Protein AF-A0A6J5U4F3-F1 (afdb_monomer)

Nearest PDB structures (foldseek):
  7yjk-assembly1_D  TM=7.085E-01  e=1.933E-05  Arabidopsis thaliana
  8iak-assembly1_H  TM=7.095E-01  e=2.517E-02  Saccharomyces cerevisiae S288C
  8iaj-assembly1_D  TM=5.931E-01  e=2.678E-02  Saccharomyces cerevisiae S288C

Radius of gyration: 21.74 Å; Cα contacts (8 Å, |Δi|>4): 43; chains: 1; bounding box: 47×20×70 Å

Secondary structure (DSSP, 8-state):
------HHHHHHHHHHHHHHHHHHHHHHHHHHHHHHHHHHHT-BS-S-GGGTTTTTTSBHHHHGGGG-TT-HHHHHHHHHHHHHHHHHHHHHHHHHH--

Solvent-accessible surface area (backbone atoms only — not comparable to full-atom values): 5797 Å² total; per-residue (Å²): 137,81,86,80,76,50,72,67,58,52,51,53,52,52,51,52,51,53,52,52,51,50,51,53,52,53,52,50,51,51,56,48,49,69,53,49,48,50,49,31,72,68,39,54,36,70,98,55,84,86,56,76,64,77,39,55,89,33,26,44,51,46,57,46,77,75,53,54,78,88,36,72,67,60,42,48,73,54,46,51,60,50,49,54,50,51,53,48,54,50,51,49,54,49,65,66,69,74,109

InterPro domains:
  IPR007203 ORMDL family [PF04061] (28-88)
  IPR007203 ORMDL family [PTHR12665] (30-85)

Mean predicted aligned error: 6.48 Å

pLDDT: mean 87.91, std 9.72, range [52.88, 96.81]

Foldseek 3Di:
DDPDQDPVNVVVVVVVVLVVVLVVLVVVLVVLCVPPVCQQPPDWDDPDVVVVCPTRVPGNVCVPPVNDPPDPVNCCSPVVSVVSVVVSVVCCVCVVVPD

Organism: Prunus armeniaca (NCBI:txid36596)

Sequence (99 aa):
MGIGLDETSLFHIQLLHKTALLFRIVYFVINYFEVTYPSFHWKKGTPFAEDQGIYNGLTWWEQMDSGKQLTRNRKFLTVVPVVLLCVLEIALCFGLLYE

Structure (mmCIF, N/CA/C/O backbone):
data_AF-A0A6J5U4F3-F1
#
_entry.id   AF-A0A6J5U4F3-F1
#
loop_
_atom_site.group_PDB
_atom_site.id
_atom_site.type_symbol
_atom_site.label_atom_id
_atom_site.label_alt_id
_atom_site.label_comp_id
_atom_site.label_asym_id
_atom_site.label_entity_id
_atom_site.label_seq_id
_atom_site.pdbx_PDB_ins_code
_atom_site.Cartn_x
_atom_site.Cartn_y
_atom_site.Cartn_z
_atom_site.occupancy
_atom_site.B_iso_or_equiv
_atom_site.auth_seq_id
_atom_site.auth_comp_id
_atom_site.auth_asym_id
_atom_site.auth_atom_id
_atom_site.pdbx_PDB_model_num
ATOM 1 N N . MET A 1 1 ? -5.659 3.472 50.196 1.00 52.88 1 MET A N 1
ATOM 2 C CA . MET A 1 1 ? -6.762 4.172 49.510 1.00 52.88 1 MET A CA 1
ATOM 3 C C . MET A 1 1 ? -6.736 3.706 48.063 1.00 52.88 1 MET A C 1
ATOM 5 O O . MET A 1 1 ? -5.875 4.145 47.315 1.00 52.88 1 MET A O 1
ATOM 9 N N . GLY A 1 2 ? -7.530 2.687 47.726 1.00 60.59 2 GLY A N 1
ATOM 10 C CA . 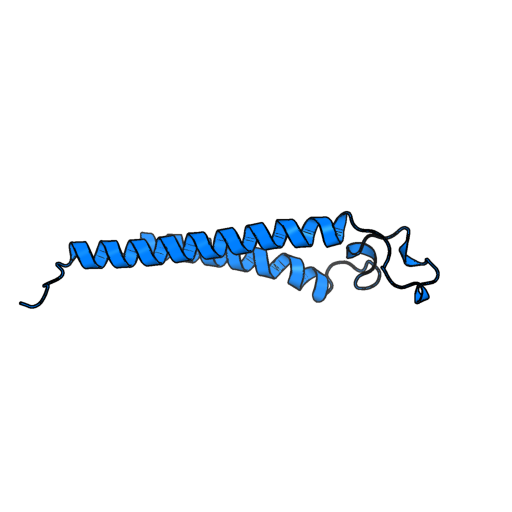GLY A 1 2 ? -7.613 2.186 46.352 1.00 60.59 2 GLY A CA 1
ATOM 11 C C . GLY A 1 2 ? -8.475 3.138 45.535 1.00 60.59 2 GLY A C 1
ATOM 12 O O . GLY A 1 2 ? -9.534 3.545 46.005 1.00 60.59 2 GLY A O 1
ATOM 13 N N . ILE A 1 3 ? -8.003 3.537 44.361 1.00 70.62 3 ILE A N 1
ATOM 14 C CA . ILE A 1 3 ? -8.758 4.391 43.447 1.00 70.62 3 ILE A CA 1
ATOM 15 C C . ILE A 1 3 ? -9.871 3.511 42.866 1.00 70.62 3 ILE A C 1
ATOM 17 O O . ILE A 1 3 ? -9.599 2.636 42.048 1.00 70.62 3 ILE A O 1
ATOM 21 N N . GLY A 1 4 ? -11.100 3.655 43.359 1.00 75.31 4 GLY A N 1
ATOM 22 C CA . GLY A 1 4 ? -12.258 2.995 42.765 1.00 75.31 4 GLY A CA 1
ATOM 23 C C . GLY A 1 4 ? -12.610 3.725 41.479 1.00 75.31 4 GLY A C 1
ATOM 24 O O . GLY A 1 4 ? -13.152 4.824 41.545 1.00 75.31 4 GLY A O 1
ATOM 25 N N . LEU A 1 5 ? -12.241 3.161 40.329 1.00 80.69 5 LEU A N 1
ATOM 26 C CA . LEU A 1 5 ? -12.713 3.665 39.042 1.00 80.69 5 LEU A CA 1
ATOM 27 C C . LEU A 1 5 ? -14.196 3.312 38.920 1.00 80.69 5 LEU A C 1
ATOM 29 O O . LEU A 1 5 ? -14.560 2.144 39.050 1.00 80.69 5 LEU A O 1
ATOM 33 N N . ASP A 1 6 ? -15.040 4.317 38.712 1.00 89.25 6 ASP A N 1
ATOM 34 C CA . ASP A 1 6 ? -16.454 4.110 38.422 1.00 89.25 6 ASP A CA 1
ATOM 35 C C . ASP A 1 6 ? -16.644 3.606 36.977 1.00 89.25 6 ASP A C 1
ATOM 37 O O . ASP A 1 6 ? -15.758 3.739 36.128 1.00 89.25 6 ASP A O 1
ATOM 41 N N . GLU A 1 7 ? -17.803 3.017 36.682 1.00 87.62 7 GLU A N 1
ATOM 42 C CA . GLU A 1 7 ? -18.090 2.422 35.369 1.00 87.62 7 GLU A CA 1
ATOM 43 C C . GLU A 1 7 ? -18.008 3.436 34.218 1.00 87.62 7 GLU A C 1
ATOM 45 O O . GLU A 1 7 ? -17.549 3.098 33.125 1.00 87.62 7 GLU A O 1
ATOM 50 N N . THR A 1 8 ? -18.345 4.704 34.474 1.00 87.56 8 THR A N 1
ATOM 51 C CA . THR A 1 8 ? -18.216 5.791 33.492 1.00 87.56 8 THR A CA 1
ATOM 52 C C . THR A 1 8 ? -16.753 6.017 33.122 1.00 87.56 8 THR A C 1
ATOM 54 O O . THR A 1 8 ? -16.409 6.138 31.945 1.00 87.56 8 THR A O 1
ATOM 57 N N . SER A 1 9 ? -15.864 6.020 34.118 1.00 88.62 9 SER A N 1
ATOM 58 C CA . SER A 1 9 ? -14.420 6.139 33.900 1.00 88.62 9 SER A CA 1
ATOM 59 C C . SER A 1 9 ? -13.863 4.966 33.086 1.00 88.62 9 SER A C 1
ATOM 61 O O . SER A 1 9 ? -13.012 5.172 32.217 1.00 88.62 9 SER A O 1
ATOM 63 N N . LEU A 1 10 ? -14.357 3.744 33.309 1.00 86.56 10 LEU A N 1
ATOM 64 C CA . LEU A 1 10 ? -13.952 2.566 32.532 1.00 86.56 10 LEU A CA 1
ATOM 65 C C . LEU A 1 10 ? -14.407 2.657 31.067 1.00 86.56 10 LEU A C 1
ATOM 67 O O . LEU A 1 10 ? -13.593 2.421 30.171 1.00 86.56 10 LEU A O 1
ATOM 71 N N . PHE A 1 11 ? -15.649 3.082 30.821 1.00 86.56 11 PHE A N 1
ATOM 72 C CA . PHE A 1 11 ? -16.175 3.305 29.471 1.00 86.56 11 PHE A CA 1
ATOM 73 C C . PHE A 1 11 ? -15.350 4.345 28.700 1.00 86.56 11 PHE A C 1
ATOM 75 O O . PHE A 1 11 ? -14.934 4.113 27.563 1.00 86.56 11 PHE A O 1
ATOM 82 N N . HIS A 1 12 ? -15.021 5.476 29.333 1.00 86.88 12 HIS A N 1
ATOM 83 C CA . HIS A 1 12 ? -14.195 6.506 28.702 1.00 86.88 12 HIS A CA 1
ATOM 84 C C . HIS A 1 12 ? -12.791 6.003 28.344 1.00 86.88 12 HIS A C 1
ATOM 86 O O . HIS A 1 12 ? -12.300 6.302 27.255 1.00 86.88 12 HIS A O 1
ATOM 92 N N . ILE A 1 13 ? -12.153 5.206 29.208 1.00 88.19 13 ILE A N 1
ATOM 93 C CA . ILE A 1 13 ? -10.838 4.604 28.928 1.00 88.19 13 ILE A CA 1
ATOM 94 C C . ILE A 1 13 ? -10.920 3.627 27.745 1.00 88.19 13 ILE A C 1
ATOM 96 O O . ILE A 1 13 ? -10.040 3.623 26.881 1.00 88.19 13 ILE A O 1
ATOM 100 N N . GLN A 1 14 ? -11.978 2.816 27.666 1.00 85.31 14 GLN A N 1
ATOM 101 C CA . GLN A 1 14 ? -12.197 1.899 26.543 1.00 85.31 14 GLN A CA 1
ATOM 102 C C . GLN A 1 14 ? -12.417 2.657 25.228 1.00 85.31 14 GLN A C 1
ATOM 104 O O . GLN A 1 14 ? -11.791 2.330 24.216 1.00 85.31 14 GLN A O 1
ATOM 109 N N . LEU A 1 15 ? -13.228 3.717 25.247 1.00 84.62 15 LEU A N 1
ATOM 110 C CA . LEU A 1 15 ? -13.462 4.580 24.090 1.00 84.62 15 LEU A CA 1
ATOM 111 C C . LEU A 1 15 ? -12.175 5.290 23.632 1.00 84.62 15 LEU A C 1
ATOM 113 O O . LEU A 1 15 ? -11.878 5.341 22.436 1.00 84.62 15 LEU A O 1
ATOM 117 N N . LEU A 1 16 ? -11.361 5.780 24.571 1.00 87.00 16 LEU A N 1
ATOM 118 C CA . LEU A 1 16 ? -10.055 6.390 24.297 1.00 87.00 16 LEU A CA 1
ATOM 119 C C . LEU A 1 16 ? -9.083 5.405 23.633 1.00 87.00 16 LEU A C 1
ATOM 121 O O . LEU A 1 16 ? -8.413 5.755 22.663 1.00 87.00 16 LEU A O 1
ATOM 125 N N . HIS A 1 17 ? -9.024 4.153 24.092 1.00 86.25 17 HIS A N 1
ATOM 126 C CA . HIS A 1 17 ? -8.179 3.142 23.452 1.00 86.25 17 HIS A CA 1
ATOM 127 C C . HIS A 1 17 ? -8.649 2.797 22.034 1.00 86.25 17 HIS A C 1
ATOM 129 O O . HIS A 1 17 ? -7.822 2.722 21.121 1.00 86.25 17 HIS A O 1
ATOM 135 N N . LYS A 1 18 ? -9.963 2.628 21.827 1.00 82.88 18 LYS A N 1
ATOM 136 C CA . LYS A 1 18 ? -10.549 2.353 20.503 1.00 82.88 18 LYS A CA 1
ATOM 137 C C . LYS A 1 18 ? -10.265 3.494 19.518 1.00 82.88 18 LYS A C 1
ATOM 139 O O . LYS A 1 18 ? -9.802 3.252 18.404 1.00 82.88 18 LYS A O 1
ATOM 144 N N . THR A 1 19 ? -10.467 4.741 19.944 1.00 83.38 19 THR A N 1
ATOM 145 C CA . THR A 1 19 ? -10.195 5.935 19.121 1.00 83.38 19 THR A CA 1
ATOM 146 C C . THR A 1 19 ? -8.702 6.134 18.838 1.00 83.38 19 THR A C 1
ATOM 148 O O . THR A 1 19 ? -8.328 6.474 17.714 1.00 83.38 19 THR A O 1
ATOM 151 N N . ALA A 1 20 ? -7.820 5.842 19.798 1.00 87.62 20 ALA A N 1
ATOM 152 C CA . ALA A 1 20 ? -6.375 5.882 19.578 1.00 87.62 20 ALA A CA 1
ATOM 153 C C . ALA A 1 20 ? -5.899 4.801 18.590 1.00 87.62 20 ALA A C 1
ATOM 155 O O . ALA A 1 20 ? -5.037 5.072 17.752 1.00 87.62 20 ALA A O 1
ATOM 156 N N . LEU A 1 21 ? -6.455 3.584 18.658 1.00 85.00 21 LEU A N 1
ATOM 157 C CA . LEU A 1 21 ? -6.154 2.508 17.708 1.00 85.00 21 LEU A CA 1
ATOM 158 C C . LEU A 1 21 ? -6.599 2.875 16.286 1.00 85.00 21 LEU A C 1
ATOM 160 O O . LEU A 1 21 ? -5.831 2.693 15.341 1.00 85.00 21 LEU A O 1
ATOM 164 N N . LEU A 1 22 ? -7.793 3.455 16.147 1.00 84.06 22 LEU A N 1
ATOM 165 C CA . LEU A 1 22 ? -8.304 3.978 14.880 1.00 84.06 22 LEU A CA 1
ATOM 166 C C . LEU A 1 22 ? -7.337 4.984 14.256 1.00 84.06 22 LEU A C 1
ATOM 168 O O . LEU A 1 22 ? -6.919 4.818 13.110 1.00 84.06 22 LEU A O 1
ATOM 172 N N . PHE A 1 23 ? -6.951 6.002 15.026 1.00 88.31 23 PHE A N 1
ATOM 173 C CA . PHE A 1 23 ? -6.054 7.047 14.546 1.00 88.31 23 PHE A CA 1
ATOM 174 C C . PHE A 1 23 ? -4.713 6.470 14.074 1.00 88.31 23 PHE A C 1
ATOM 176 O O . PHE A 1 23 ? -4.215 6.847 13.016 1.00 88.31 23 PHE A O 1
ATOM 183 N N . ARG A 1 24 ? -4.159 5.492 14.808 1.00 89.94 24 ARG A N 1
ATOM 184 C CA . ARG A 1 24 ? -2.917 4.799 14.427 1.00 89.94 24 ARG A CA 1
ATOM 185 C C . ARG A 1 24 ? -3.041 4.056 13.096 1.00 89.94 24 ARG A C 1
ATOM 187 O O . ARG A 1 24 ? -2.129 4.145 12.279 1.00 89.94 24 ARG A O 1
ATOM 194 N N . ILE A 1 25 ? -4.141 3.337 12.870 1.00 88.56 25 ILE A N 1
ATOM 195 C CA . ILE A 1 25 ? -4.345 2.562 11.636 1.00 88.56 25 ILE A CA 1
ATOM 196 C C . ILE A 1 25 ? -4.565 3.495 10.442 1.00 88.56 25 ILE A C 1
ATOM 198 O O . ILE A 1 25 ? -3.923 3.317 9.410 1.00 88.56 25 ILE A O 1
ATOM 202 N N . VAL A 1 26 ? -5.417 4.515 10.581 1.00 90.56 26 VAL A N 1
ATOM 203 C CA . VAL A 1 26 ? -5.659 5.502 9.514 1.00 90.56 26 VAL A CA 1
ATOM 204 C C . VAL A 1 26 ? -4.361 6.207 9.138 1.00 90.56 26 VAL A C 1
ATOM 206 O O . VAL A 1 26 ? -4.015 6.277 7.960 1.00 90.56 26 VAL A O 1
ATOM 209 N N . TYR A 1 27 ? -3.599 6.660 10.135 1.00 93.50 27 TYR A N 1
ATOM 210 C CA . TYR A 1 27 ? -2.302 7.284 9.905 1.00 93.50 27 TYR A CA 1
ATOM 211 C C . TYR A 1 27 ? -1.334 6.340 9.180 1.00 93.50 27 TYR A C 1
ATOM 213 O O . TYR A 1 27 ? -0.693 6.747 8.213 1.00 93.50 27 TYR A O 1
ATOM 221 N N . PHE A 1 28 ? -1.264 5.067 9.582 1.00 93.88 28 PHE A N 1
ATOM 222 C CA . PHE A 1 28 ? -0.439 4.066 8.901 1.00 93.88 28 PHE A CA 1
ATOM 223 C C . PHE A 1 28 ? -0.823 3.900 7.423 1.00 93.88 28 PHE A C 1
ATOM 225 O O . PHE A 1 28 ? 0.054 3.885 6.561 1.00 93.88 28 PHE A O 1
ATOM 232 N N . VAL A 1 29 ? -2.120 3.821 7.115 1.00 93.75 29 VAL A N 1
ATOM 233 C CA . VAL A 1 29 ? -2.602 3.665 5.735 1.00 93.75 29 VAL A CA 1
ATOM 234 C C . VAL A 1 29 ? -2.310 4.907 4.888 1.00 93.75 29 VAL A C 1
ATOM 236 O O . VAL A 1 29 ? -1.892 4.772 3.739 1.00 93.75 29 VAL A O 1
ATOM 239 N N . ILE A 1 30 ? -2.466 6.110 5.445 1.00 93.56 30 ILE A N 1
ATOM 240 C CA . ILE A 1 30 ? -2.121 7.358 4.746 1.00 93.56 30 ILE A CA 1
ATOM 241 C C . ILE A 1 30 ? -0.631 7.372 4.386 1.00 93.56 30 ILE A C 1
ATOM 243 O O . ILE A 1 30 ? -0.289 7.520 3.215 1.00 93.56 30 ILE A O 1
ATOM 247 N N . ASN A 1 31 ? 0.246 7.122 5.364 1.00 95.75 31 ASN A N 1
ATOM 248 C CA . ASN A 1 31 ? 1.694 7.076 5.134 1.00 95.75 31 ASN A CA 1
ATOM 249 C C . ASN A 1 31 ? 2.080 5.998 4.113 1.00 95.75 31 ASN A C 1
ATOM 251 O O . ASN A 1 31 ? 2.973 6.210 3.294 1.00 95.75 31 ASN A O 1
ATOM 255 N N . TYR A 1 32 ? 1.398 4.848 4.135 1.00 95.50 32 TYR A N 1
ATOM 256 C CA . TYR A 1 32 ? 1.590 3.811 3.129 1.00 95.50 32 TYR A CA 1
ATOM 257 C C . TYR A 1 32 ? 1.356 4.372 1.720 1.00 95.50 32 TYR A C 1
ATOM 259 O O . TYR A 1 32 ? 2.259 4.296 0.891 1.00 95.50 32 TYR A O 1
ATOM 267 N N . PHE A 1 33 ? 0.207 5.006 1.462 1.00 94.88 33 PHE A N 1
ATOM 268 C CA . PHE A 1 33 ? -0.103 5.567 0.142 1.00 94.88 33 PHE A CA 1
ATOM 269 C C . PHE A 1 33 ? 0.823 6.717 -0.264 1.00 94.88 33 PHE A C 1
ATOM 271 O O . PHE A 1 33 ? 1.246 6.762 -1.421 1.00 94.88 33 PHE A O 1
ATOM 278 N N . GLU A 1 34 ? 1.178 7.604 0.668 1.00 95.94 34 GLU A N 1
ATOM 279 C CA . GLU A 1 34 ? 2.111 8.711 0.422 1.00 95.94 34 GLU A CA 1
ATOM 280 C C . GLU A 1 34 ? 3.489 8.226 -0.040 1.00 95.94 34 GLU A C 1
ATOM 282 O O . GLU A 1 34 ? 4.129 8.881 -0.860 1.00 95.94 34 GLU A O 1
ATOM 287 N N . VAL A 1 35 ? 3.943 7.062 0.433 1.00 95.75 35 VAL A N 1
ATOM 288 C CA . VAL A 1 35 ? 5.230 6.486 0.025 1.00 95.75 35 VAL A CA 1
ATOM 289 C C . VAL A 1 35 ? 5.083 5.604 -1.211 1.00 95.75 35 VAL A C 1
ATOM 291 O O . VAL A 1 35 ? 5.864 5.725 -2.161 1.00 95.75 35 VAL A O 1
ATOM 294 N N . THR A 1 36 ? 4.102 4.700 -1.238 1.00 95.00 36 THR A N 1
ATOM 295 C CA . THR A 1 36 ? 4.011 3.694 -2.301 1.00 95.00 36 THR A CA 1
ATOM 296 C C . THR A 1 36 ? 3.516 4.287 -3.607 1.00 95.00 36 THR A C 1
ATOM 298 O O . THR A 1 36 ? 4.065 3.957 -4.654 1.00 95.00 36 THR A O 1
ATOM 301 N N . TYR A 1 37 ? 2.518 5.173 -3.588 1.00 94.88 37 TYR A N 1
ATOM 302 C CA . TYR A 1 37 ? 1.939 5.679 -4.831 1.00 94.88 37 TYR A CA 1
ATOM 303 C C . TYR A 1 37 ? 2.961 6.473 -5.670 1.00 94.88 37 TYR A C 1
ATOM 305 O O . TYR A 1 37 ? 3.171 6.106 -6.830 1.00 94.88 37 TYR A O 1
ATOM 313 N N . PRO A 1 38 ? 3.697 7.461 -5.118 1.00 96.12 38 PRO A N 1
ATOM 314 C CA . PRO A 1 38 ? 4.763 8.147 -5.852 1.00 96.12 38 PRO A CA 1
ATOM 315 C C . PRO A 1 38 ? 5.874 7.210 -6.327 1.00 96.12 38 PRO A C 1
ATOM 317 O O . PRO A 1 38 ? 6.341 7.319 -7.463 1.00 96.12 38 PRO A O 1
ATOM 320 N N . SER A 1 39 ? 6.292 6.274 -5.470 1.00 94.75 39 SER A N 1
ATOM 321 C CA . SER A 1 39 ? 7.344 5.307 -5.797 1.00 94.75 39 SER A CA 1
ATOM 322 C C . SER A 1 39 ? 6.953 4.433 -6.985 1.00 94.75 39 SER A C 1
ATOM 324 O O . SER A 1 39 ? 7.747 4.241 -7.896 1.00 94.75 39 SER A O 1
ATOM 326 N N . PHE A 1 40 ? 5.716 3.942 -7.017 1.00 95.62 40 PHE A N 1
ATOM 327 C CA . PHE A 1 40 ? 5.273 3.036 -8.068 1.00 95.62 40 PHE A CA 1
ATOM 328 C C . PHE A 1 40 ? 4.812 3.751 -9.344 1.00 95.62 40 PHE A C 1
ATOM 330 O O . PHE A 1 40 ? 5.020 3.205 -10.424 1.00 95.62 40 PHE A O 1
ATOM 337 N N . HIS A 1 41 ? 4.252 4.962 -9.258 1.00 95.38 41 HIS A N 1
ATOM 338 C CA . HIS A 1 41 ? 3.637 5.638 -10.410 1.00 95.38 41 HIS A CA 1
ATOM 339 C C . HIS A 1 41 ? 4.408 6.845 -10.960 1.00 95.38 41 HIS A C 1
ATOM 341 O O . HIS A 1 41 ? 4.144 7.252 -12.090 1.00 95.38 41 HIS A O 1
ATOM 347 N N . TRP A 1 42 ? 5.368 7.409 -10.220 1.00 95.31 42 TRP A N 1
ATOM 348 C CA . TRP A 1 42 ? 6.159 8.557 -10.691 1.00 95.31 42 TRP A CA 1
ATOM 349 C C . TRP A 1 42 ? 7.655 8.282 -10.815 1.00 95.31 42 TRP A C 1
ATOM 351 O O . TRP A 1 42 ? 8.298 8.864 -11.690 1.00 95.31 42 TRP A O 1
ATOM 361 N N . LYS A 1 43 ? 8.235 7.402 -9.991 1.00 95.12 43 LYS A N 1
ATOM 362 C CA . LYS A 1 43 ? 9.645 7.018 -10.160 1.00 95.12 43 LYS A CA 1
ATOM 363 C C . LYS A 1 43 ? 9.800 6.105 -11.372 1.00 95.12 43 LYS A C 1
ATOM 365 O O . LYS A 1 43 ? 9.050 5.143 -11.527 1.00 95.12 43 LYS A O 1
ATOM 370 N N . LYS A 1 44 ? 10.790 6.413 -12.212 1.00 95.50 44 LYS A N 1
ATOM 371 C CA . LYS A 1 44 ? 11.168 5.647 -13.405 1.00 95.50 44 LYS A CA 1
ATOM 372 C C . LYS A 1 44 ? 12.611 5.162 -13.316 1.00 95.50 44 LYS A C 1
ATOM 374 O O . LYS A 1 44 ? 13.406 5.760 -12.592 1.00 95.50 44 LYS A O 1
ATOM 379 N N . GLY A 1 45 ? 12.936 4.120 -14.081 1.00 94.00 45 GLY A N 1
ATOM 380 C CA . GLY A 1 45 ? 14.270 3.517 -14.099 1.00 94.00 45 GLY A CA 1
ATOM 381 C C . GLY A 1 45 ? 14.588 2.722 -12.837 1.00 94.00 45 GLY A C 1
ATOM 382 O O . GLY A 1 45 ? 13.719 2.497 -11.986 1.00 94.00 45 GLY A O 1
ATOM 383 N N . THR A 1 46 ? 15.841 2.299 -12.720 1.00 90.94 46 THR A N 1
ATOM 384 C CA . THR A 1 46 ? 16.385 1.663 -11.518 1.00 90.94 46 THR 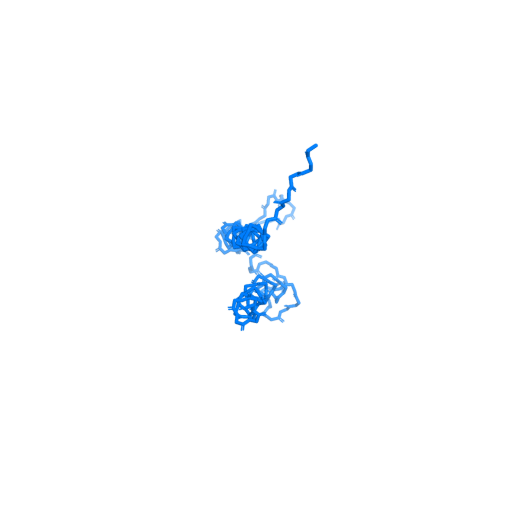A CA 1
ATOM 385 C C . THR A 1 46 ? 17.676 2.377 -11.104 1.00 90.94 46 THR A C 1
ATOM 387 O O . THR A 1 46 ? 18.287 3.064 -11.923 1.00 90.94 46 THR A O 1
ATOM 390 N N . PRO A 1 47 ? 18.115 2.267 -9.839 1.00 88.06 47 PRO A N 1
ATOM 391 C CA . PRO A 1 47 ? 19.410 2.803 -9.427 1.00 88.06 47 PRO A CA 1
ATOM 392 C C . PRO A 1 47 ? 20.594 1.923 -9.875 1.00 88.06 47 PRO A C 1
ATOM 394 O O . PRO A 1 47 ? 21.730 2.210 -9.501 1.00 88.06 47 PRO A O 1
ATOM 397 N N . PHE A 1 48 ? 20.354 0.841 -10.624 1.00 86.31 48 PHE A N 1
ATOM 398 C CA . PHE A 1 48 ? 21.361 -0.160 -10.960 1.00 86.31 48 PHE A CA 1
ATOM 399 C C . PHE A 1 48 ? 21.867 0.043 -12.390 1.00 86.31 48 PHE A C 1
ATOM 401 O O . PHE A 1 48 ? 21.103 -0.052 -13.342 1.00 86.31 48 PHE A O 1
ATOM 408 N N . ALA A 1 49 ? 23.175 0.252 -12.555 1.00 84.38 49 ALA A N 1
ATOM 409 C CA . ALA A 1 49 ? 23.801 0.427 -13.874 1.00 84.38 49 ALA A CA 1
ATOM 410 C C . ALA A 1 49 ? 23.758 -0.843 -14.753 1.00 84.38 49 ALA A C 1
ATOM 412 O O . ALA A 1 49 ? 23.984 -0.786 -15.961 1.00 84.38 49 ALA A O 1
ATOM 413 N N . GLU A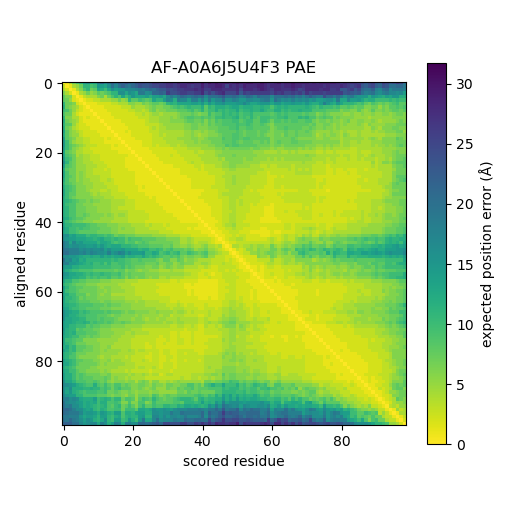 1 50 ? 23.476 -1.993 -14.141 1.00 88.31 50 GLU A N 1
ATOM 414 C CA . GLU A 1 50 ? 23.407 -3.312 -14.776 1.00 88.31 50 GLU A CA 1
ATOM 415 C C . GLU A 1 50 ? 22.168 -3.484 -15.664 1.00 88.31 50 GLU A C 1
ATOM 417 O O . GLU A 1 50 ? 22.148 -4.369 -16.517 1.00 88.31 50 GLU A O 1
ATOM 422 N N . ASP A 1 51 ? 21.148 -2.635 -15.504 1.00 88.94 51 ASP A N 1
ATOM 423 C CA . ASP A 1 51 ? 19.918 -2.712 -16.293 1.00 88.94 51 ASP A CA 1
ATOM 424 C C . ASP A 1 51 ? 20.078 -2.199 -17.735 1.00 88.94 51 ASP A C 1
ATOM 426 O O . ASP A 1 51 ? 19.133 -2.277 -18.516 1.00 88.94 51 ASP A O 1
ATOM 430 N N . GLN A 1 52 ? 21.253 -1.672 -18.106 1.00 91.00 52 GLN A N 1
ATOM 431 C CA . GLN A 1 52 ? 21.548 -1.110 -19.433 1.00 91.00 52 GLN A CA 1
ATOM 432 C C . GLN A 1 52 ? 20.514 -0.066 -19.902 1.00 91.00 52 GLN A C 1
ATOM 434 O O . GLN A 1 52 ? 20.332 0.160 -21.099 1.00 91.00 52 GLN A O 1
ATOM 439 N N . GLY A 1 53 ? 19.815 0.575 -18.962 1.00 90.00 53 GLY A N 1
ATOM 440 C CA . GLY A 1 53 ? 18.775 1.556 -19.231 1.00 90.00 53 GLY A CA 1
ATOM 441 C C . GLY A 1 53 ? 17.461 0.988 -19.771 1.00 90.00 53 GLY A C 1
ATOM 442 O O . GLY A 1 53 ? 16.596 1.778 -20.159 1.00 90.00 53 GLY A O 1
ATOM 443 N N . ILE A 1 54 ? 17.258 -0.339 -19.771 1.00 91.75 54 ILE A N 1
ATOM 444 C CA . ILE A 1 54 ? 16.029 -0.968 -20.299 1.00 91.75 54 ILE A CA 1
ATOM 445 C C . ILE A 1 54 ? 14.761 -0.484 -19.579 1.00 91.75 54 ILE A C 1
ATOM 447 O O . ILE A 1 54 ? 13.670 -0.514 -20.147 1.00 91.75 54 ILE A O 1
ATOM 451 N N . TYR A 1 55 ? 14.898 0.002 -18.343 1.00 94.00 55 TYR A N 1
ATOM 452 C CA . TYR A 1 55 ? 13.789 0.468 -17.515 1.00 94.00 55 TYR A CA 1
ATOM 453 C C . TYR A 1 55 ? 13.664 1.993 -17.417 1.00 94.00 55 TYR A C 1
ATOM 455 O O . TYR A 1 55 ? 12.730 2.476 -16.778 1.00 94.00 55 TYR A O 1
ATOM 463 N N . ASN A 1 56 ? 14.535 2.778 -18.062 1.00 93.44 56 ASN A N 1
ATOM 464 C CA . ASN A 1 56 ? 14.552 4.246 -17.933 1.00 93.44 56 ASN A CA 1
ATOM 465 C C . ASN A 1 56 ? 13.224 4.915 -18.329 1.00 93.44 56 ASN A C 1
ATOM 467 O O . ASN A 1 56 ? 12.859 5.959 -17.790 1.00 93.44 56 ASN A O 1
ATOM 471 N N . GLY A 1 57 ? 12.482 4.307 -19.259 1.00 94.19 57 GLY A N 1
ATOM 472 C CA . GLY A 1 57 ? 11.165 4.786 -19.685 1.00 94.19 57 GLY A CA 1
ATOM 473 C C . GLY A 1 57 ? 10.002 4.350 -18.787 1.00 94.19 57 GLY A C 1
ATOM 474 O O . GLY A 1 57 ? 8.930 4.960 -18.858 1.00 94.19 57 GLY A O 1
ATOM 475 N N . LEU A 1 58 ? 10.213 3.335 -17.945 1.00 96.25 58 LEU A N 1
ATOM 476 C CA . LEU A 1 58 ? 9.173 2.613 -17.217 1.00 96.25 58 LEU A CA 1
ATOM 477 C C . LEU A 1 58 ? 9.133 3.013 -15.746 1.00 96.25 58 LEU A C 1
ATOM 479 O O . LEU A 1 58 ? 10.161 3.073 -15.068 1.00 96.25 58 LEU A O 1
ATOM 483 N N . THR A 1 59 ? 7.924 3.223 -15.239 1.00 96.81 59 THR A N 1
ATOM 484 C CA . THR A 1 59 ? 7.655 3.359 -13.807 1.00 96.81 59 THR A CA 1
ATOM 485 C C . THR A 1 59 ? 7.892 2.043 -13.075 1.00 96.81 59 THR A C 1
ATOM 487 O O . THR A 1 59 ? 7.822 0.970 -13.675 1.00 96.81 59 THR A O 1
ATOM 490 N N . TRP A 1 60 ? 8.125 2.082 -11.764 1.00 95.12 60 TRP A N 1
ATOM 491 C CA . TRP A 1 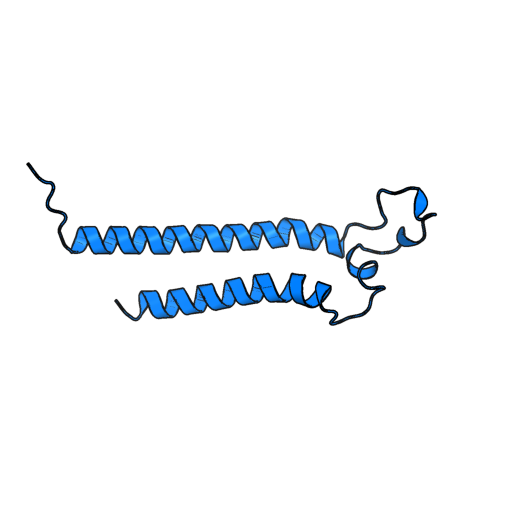60 ? 8.298 0.846 -10.986 1.00 95.12 60 TRP A CA 1
ATOM 492 C C . TRP A 1 60 ? 7.056 -0.054 -11.037 1.00 95.12 60 TRP A C 1
ATOM 494 O O . TRP A 1 60 ? 7.172 -1.280 -11.037 1.00 95.12 60 TRP A O 1
ATOM 504 N N . TRP A 1 61 ? 5.864 0.538 -11.162 1.00 96.12 61 TRP A N 1
ATOM 505 C CA . TRP A 1 61 ? 4.637 -0.210 -11.412 1.00 96.12 61 TRP A CA 1
ATOM 506 C C . TRP A 1 61 ? 4.674 -0.947 -12.744 1.00 96.12 61 TRP A C 1
ATOM 508 O O . TRP A 1 61 ? 4.221 -2.080 -12.806 1.00 96.12 61 TRP A O 1
ATOM 518 N N . GLU A 1 62 ? 5.188 -0.352 -13.816 1.00 95.31 62 GLU A N 1
ATOM 519 C CA . GLU A 1 62 ? 5.288 -1.000 -15.132 1.00 95.31 62 GLU A CA 1
ATOM 520 C C . GLU A 1 62 ? 6.386 -2.068 -15.170 1.00 95.31 62 GLU A C 1
ATOM 522 O O . GLU A 1 62 ? 6.199 -3.111 -15.792 1.00 95.31 62 GLU A O 1
ATOM 527 N N . GLN A 1 63 ? 7.491 -1.852 -14.453 1.00 94.81 63 GLN A N 1
ATOM 528 C CA . GLN A 1 63 ? 8.581 -2.823 -14.331 1.00 94.81 63 GLN A CA 1
ATOM 529 C C . GLN A 1 63 ? 8.131 -4.104 -13.607 1.00 94.81 63 GLN A C 1
ATOM 531 O O . GLN A 1 63 ? 8.458 -5.217 -14.026 1.00 94.81 63 GLN A O 1
ATOM 536 N N . MET A 1 64 ? 7.339 -3.962 -12.538 1.00 94.56 64 MET A N 1
ATOM 537 C CA . MET A 1 64 ? 6.868 -5.088 -11.730 1.00 94.56 64 MET A CA 1
ATOM 538 C C . MET A 1 64 ? 6.021 -6.070 -12.552 1.00 94.56 64 MET A C 1
ATOM 540 O O . MET A 1 64 ? 5.078 -5.687 -13.244 1.00 94.56 64 MET A O 1
ATOM 544 N N . ASP A 1 65 ? 6.337 -7.361 -12.454 1.00 95.19 65 ASP A N 1
ATOM 545 C CA . ASP A 1 65 ? 5.679 -8.444 -13.197 1.00 95.19 65 ASP A CA 1
ATOM 546 C C . ASP A 1 65 ? 5.565 -8.189 -14.717 1.00 95.19 65 ASP A C 1
ATOM 548 O O . ASP A 1 65 ? 4.608 -8.630 -15.363 1.00 95.19 65 ASP A O 1
ATOM 552 N N . SER A 1 66 ? 6.521 -7.448 -15.292 1.00 92.81 66 SER A N 1
ATOM 553 C CA . SER A 1 66 ? 6.563 -7.110 -16.723 1.00 92.81 66 SER A CA 1
ATOM 554 C C . SER A 1 66 ? 5.278 -6.439 -17.228 1.00 92.81 66 SER A C 1
ATOM 556 O O . SER A 1 66 ? 4.757 -6.788 -18.287 1.00 92.81 66 SER A O 1
ATOM 558 N N . GLY A 1 67 ? 4.699 -5.530 -16.441 1.00 92.81 67 GLY A N 1
ATOM 559 C CA . GLY A 1 67 ? 3.484 -4.802 -16.825 1.00 92.81 67 GLY A CA 1
ATOM 560 C C . GLY A 1 67 ? 2.183 -5.611 -16.727 1.00 92.81 67 GLY A C 1
ATOM 561 O O . GLY A 1 67 ? 1.103 -5.056 -16.954 1.00 92.81 67 GLY A O 1
ATOM 562 N N . LYS A 1 68 ? 2.243 -6.908 -16.382 1.00 95.75 68 LYS A N 1
ATOM 563 C CA . LYS A 1 68 ? 1.055 -7.771 -16.300 1.00 95.75 68 LYS A CA 1
ATOM 564 C C . LYS A 1 68 ? 0.121 -7.289 -15.199 1.00 95.75 68 LYS A C 1
ATOM 566 O O . LYS A 1 68 ? 0.515 -7.176 -14.042 1.00 95.75 68 LYS A O 1
ATOM 571 N N . GLN A 1 69 ? -1.137 -7.049 -15.550 1.00 92.94 69 GLN A N 1
ATOM 572 C CA . GLN A 1 69 ? -2.164 -6.641 -14.595 1.00 92.94 69 GLN A CA 1
ATOM 573 C C . GLN A 1 69 ? -2.639 -7.823 -13.738 1.00 92.94 69 GLN A C 1
ATOM 575 O O . GLN A 1 69 ? -2.493 -8.984 -14.115 1.00 92.94 69 GLN A O 1
AT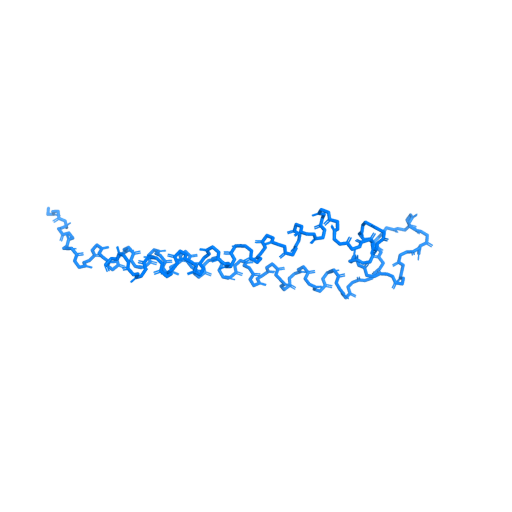OM 580 N N . LEU A 1 70 ? -3.242 -7.520 -12.583 1.00 90.69 70 LEU A N 1
ATOM 581 C CA . LEU A 1 70 ? -3.911 -8.493 -11.699 1.00 90.69 70 LEU A CA 1
ATOM 582 C C . LEU A 1 70 ? -3.029 -9.642 -11.176 1.00 90.69 70 LEU A C 1
ATOM 584 O O . LEU A 1 70 ? -3.539 -10.687 -10.749 1.00 90.69 70 LEU A O 1
ATOM 588 N N . THR A 1 71 ? -1.718 -9.436 -11.153 1.00 96.75 71 THR A N 1
ATOM 589 C CA . THR A 1 71 ? -0.750 -10.348 -10.546 1.0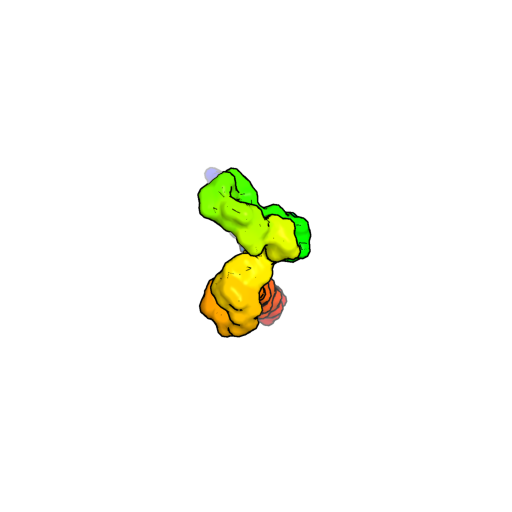0 96.75 71 THR A CA 1
ATOM 590 C C . THR A 1 71 ? -0.870 -10.346 -9.026 1.00 96.75 71 THR A C 1
ATOM 592 O O . THR A 1 71 ? -1.463 -9.447 -8.424 1.00 96.75 71 THR A O 1
ATOM 595 N N . ARG A 1 72 ? -0.306 -11.372 -8.379 1.00 95.69 72 ARG A N 1
ATOM 596 C CA . ARG A 1 72 ? -0.328 -11.497 -6.915 1.00 95.69 72 ARG A CA 1
ATOM 597 C C . ARG A 1 72 ? 0.300 -10.280 -6.232 1.00 95.69 72 ARG A C 1
ATOM 599 O O . ARG A 1 72 ? -0.287 -9.776 -5.283 1.00 95.69 72 ARG A O 1
ATOM 606 N N . ASN A 1 73 ? 1.432 -9.792 -6.739 1.00 94.50 73 ASN A N 1
ATOM 607 C CA . ASN A 1 73 ? 2.158 -8.664 -6.152 1.00 94.50 73 ASN A CA 1
ATOM 608 C C . ASN A 1 73 ? 1.355 -7.363 -6.261 1.00 94.50 73 ASN A C 1
ATOM 610 O O . ASN A 1 73 ? 1.152 -6.676 -5.263 1.00 94.50 73 ASN A O 1
ATOM 614 N N . ARG A 1 74 ? 0.797 -7.075 -7.445 1.00 94.81 74 ARG A N 1
ATOM 615 C CA . ARG A 1 74 ? -0.070 -5.905 -7.653 1.00 94.81 74 ARG A CA 1
ATOM 616 C C . ARG A 1 74 ? -1.315 -5.958 -6.780 1.00 94.81 74 ARG A C 1
ATOM 618 O O . ARG A 1 74 ? -1.642 -4.972 -6.134 1.00 94.81 74 ARG A O 1
ATOM 625 N N . LYS A 1 75 ? -1.969 -7.124 -6.710 1.00 94.75 75 LYS A N 1
ATOM 626 C CA . LYS A 1 75 ? -3.118 -7.338 -5.821 1.00 94.75 75 LYS A CA 1
ATOM 627 C C . LYS A 1 75 ? -2.734 -7.148 -4.364 1.00 94.75 75 LYS A C 1
ATOM 629 O O . LYS A 1 75 ? -3.493 -6.533 -3.639 1.00 94.75 75 LYS A O 1
ATOM 634 N N . PHE A 1 76 ? -1.581 -7.638 -3.925 1.00 93.94 76 PHE A N 1
ATOM 635 C CA . PHE A 1 76 ? -1.140 -7.454 -2.547 1.00 93.94 76 PHE A CA 1
ATOM 636 C C . PHE A 1 76 ? -0.988 -5.965 -2.199 1.00 93.94 76 PHE A C 1
ATOM 638 O O . PHE A 1 76 ? -1.570 -5.515 -1.215 1.00 93.94 76 PHE A O 1
ATOM 645 N N . LEU A 1 77 ? -0.296 -5.193 -3.046 1.00 93.19 77 LEU A N 1
ATOM 646 C CA . LEU A 1 77 ? -0.066 -3.758 -2.832 1.00 93.19 77 LEU A CA 1
ATOM 647 C C . LEU A 1 77 ? -1.358 -2.925 -2.830 1.00 93.19 77 LEU A C 1
ATOM 649 O O . LEU A 1 77 ? -1.426 -1.904 -2.155 1.00 93.19 77 LEU A O 1
ATOM 653 N N . THR A 1 78 ? -2.396 -3.350 -3.556 1.00 91.50 78 THR A N 1
ATOM 654 C CA . THR A 1 78 ? -3.669 -2.611 -3.611 1.00 91.50 78 THR A CA 1
ATOM 655 C C . THR A 1 78 ? -4.716 -3.130 -2.628 1.00 91.50 78 THR A C 1
ATOM 657 O O . THR A 1 78 ? -5.446 -2.346 -2.038 1.00 91.50 78 THR A O 1
ATOM 660 N N . VAL A 1 79 ? -4.831 -4.447 -2.448 1.00 94.25 79 VAL A N 1
ATOM 661 C CA . VAL A 1 79 ? -5.917 -5.074 -1.675 1.00 94.25 79 VAL A CA 1
ATOM 662 C C . VAL A 1 79 ? -5.664 -4.980 -0.179 1.00 94.25 79 VAL A C 1
ATOM 664 O O . VAL A 1 79 ? -6.605 -4.729 0.562 1.00 94.25 79 VAL A O 1
ATOM 667 N N . VAL A 1 80 ? -4.423 -5.148 0.285 1.00 93.38 80 VAL A N 1
ATOM 668 C CA . VAL A 1 80 ? -4.109 -5.087 1.722 1.00 93.38 80 VAL A CA 1
ATOM 669 C C . VAL A 1 80 ? -4.540 -3.761 2.364 1.00 93.38 80 VAL A C 1
ATOM 671 O O . VAL A 1 80 ? -5.304 -3.820 3.327 1.00 93.38 80 VAL A O 1
ATOM 674 N N . PRO A 1 81 ? -4.139 -2.575 1.862 1.00 91.44 81 PRO A N 1
ATOM 675 C CA . PRO A 1 81 ? -4.572 -1.314 2.467 1.00 91.44 81 PRO A CA 1
ATOM 676 C C . PRO A 1 81 ? -6.091 -1.103 2.368 1.00 91.44 81 PRO A C 1
ATOM 678 O O . PRO A 1 81 ? -6.688 -0.587 3.308 1.00 91.44 81 PRO A O 1
ATOM 681 N N . VAL A 1 82 ? -6.739 -1.558 1.287 1.00 92.06 82 VAL A N 1
ATOM 682 C CA . VAL A 1 82 ? -8.204 -1.473 1.130 1.00 92.06 82 VAL A CA 1
ATOM 683 C C . VAL A 1 82 ? -8.923 -2.342 2.161 1.00 92.06 82 VAL A C 1
ATOM 685 O O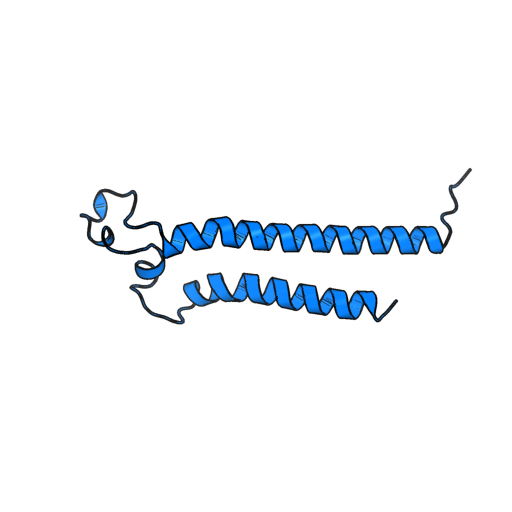 . VAL A 1 82 ? -9.823 -1.866 2.842 1.00 92.06 82 VAL A O 1
ATOM 688 N N . VAL A 1 83 ? -8.504 -3.597 2.333 1.00 92.44 83 VAL A N 1
ATOM 689 C CA . VAL A 1 83 ? -9.094 -4.506 3.326 1.00 92.44 83 VAL A CA 1
ATOM 690 C C . VAL A 1 83 ? -8.862 -3.987 4.743 1.00 92.44 83 VAL A C 1
ATOM 692 O O . VAL A 1 83 ? -9.780 -4.048 5.555 1.00 92.44 83 VAL A O 1
ATOM 695 N N . LEU A 1 84 ? -7.680 -3.438 5.041 1.00 89.31 84 LEU A N 1
ATOM 696 C CA . LEU A 1 84 ? -7.399 -2.822 6.341 1.00 89.31 84 LEU A CA 1
ATOM 697 C C . LEU A 1 84 ? -8.343 -1.648 6.637 1.00 89.31 84 LEU A C 1
ATOM 699 O O . LEU A 1 84 ? -8.839 -1.553 7.757 1.00 89.31 84 LEU A O 1
ATOM 703 N N . LEU A 1 85 ? -8.638 -0.800 5.645 1.00 87.75 85 LEU A N 1
ATOM 704 C CA . LEU A 1 85 ? -9.620 0.280 5.792 1.00 87.75 85 LEU A CA 1
ATOM 705 C C . LEU A 1 85 ? -11.045 -0.253 5.978 1.00 87.75 85 LEU A C 1
ATOM 707 O O . LEU A 1 85 ? -11.735 0.185 6.893 1.00 87.75 85 LEU A O 1
ATOM 711 N N . CYS A 1 86 ? -11.472 -1.227 5.171 1.00 88.94 86 CYS A N 1
ATOM 712 C CA . CYS A 1 86 ? -12.818 -1.793 5.276 1.00 88.94 86 CYS A CA 1
ATOM 713 C C . CYS A 1 86 ? -13.047 -2.507 6.614 1.00 88.94 86 CYS A C 1
ATOM 715 O O . CYS A 1 86 ? -14.085 -2.329 7.241 1.00 88.94 86 CYS A O 1
ATOM 717 N N . VAL A 1 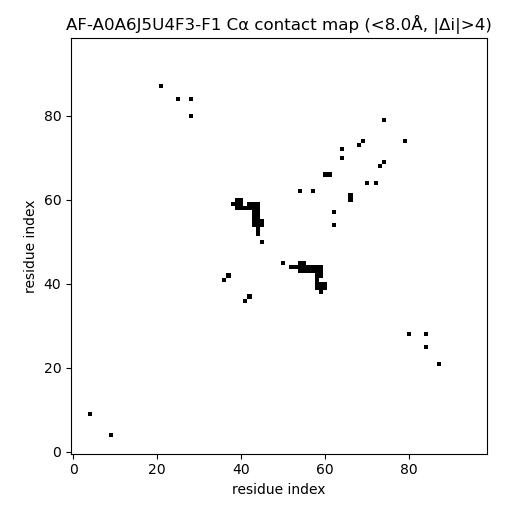87 ? -12.086 -3.312 7.077 1.00 86.50 87 VAL A N 1
ATOM 718 C CA . VAL A 1 87 ? -12.187 -4.003 8.373 1.00 86.50 87 VAL A CA 1
ATOM 719 C C . VAL A 1 87 ? -12.230 -2.998 9.516 1.00 86.50 87 VAL A C 1
ATOM 721 O O . VAL A 1 87 ? -12.987 -3.196 10.462 1.00 86.50 87 VAL A O 1
ATOM 724 N N . LEU A 1 88 ? -11.456 -1.915 9.423 1.00 82.50 88 LEU A N 1
ATOM 725 C CA . LEU A 1 88 ? -11.489 -0.843 10.407 1.00 82.50 88 LEU A CA 1
ATOM 726 C C . LEU A 1 88 ? -12.860 -0.168 10.451 1.00 82.50 88 LEU A C 1
ATOM 728 O O . LEU A 1 88 ? -13.436 -0.052 11.525 1.00 82.50 88 LEU A O 1
ATOM 732 N N . GLU A 1 89 ? -13.400 0.225 9.299 1.00 80.19 89 GLU A N 1
ATOM 733 C CA . GLU A 1 89 ? -14.728 0.835 9.196 1.00 80.19 89 GLU A CA 1
ATOM 734 C C . GLU A 1 89 ? -15.811 -0.076 9.788 1.00 80.19 89 GLU A C 1
ATOM 736 O O . GLU A 1 89 ? -16.588 0.344 10.645 1.00 80.19 89 GLU A O 1
ATOM 741 N N . ILE A 1 90 ? -15.789 -1.359 9.424 1.00 83.88 90 ILE A N 1
ATOM 742 C CA . ILE A 1 90 ? -16.704 -2.366 9.961 1.00 83.88 90 ILE A CA 1
ATOM 743 C C . ILE A 1 90 ? -16.541 -2.488 11.484 1.00 83.88 90 ILE A C 1
ATOM 745 O O . ILE A 1 90 ? -17.529 -2.431 12.214 1.00 83.88 90 ILE A O 1
ATOM 749 N N . ALA A 1 91 ? -15.312 -2.610 11.993 1.00 80.25 91 ALA A N 1
ATOM 750 C CA . ALA A 1 91 ? -15.046 -2.752 13.424 1.00 80.25 91 ALA A CA 1
ATOM 751 C C . ALA A 1 91 ? -15.492 -1.528 14.241 1.00 80.25 91 ALA A C 1
ATOM 753 O O . ALA A 1 91 ? -15.952 -1.692 15.369 1.00 80.25 91 ALA A O 1
ATOM 754 N N . LEU A 1 92 ? -15.403 -0.318 13.681 1.00 75.00 92 LEU A N 1
ATOM 755 C CA . LEU A 1 92 ? -15.939 0.894 14.305 1.00 75.00 92 LEU A CA 1
ATOM 756 C C . LEU A 1 92 ? -17.463 0.885 14.332 1.00 75.00 92 LEU A C 1
ATOM 758 O O . LEU A 1 92 ? -18.040 1.183 15.372 1.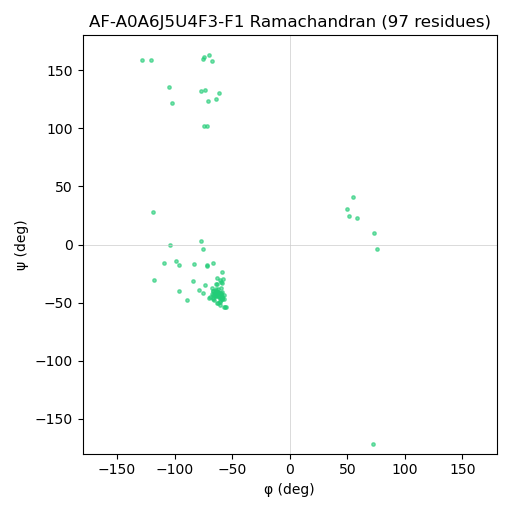00 75.00 92 LEU A O 1
ATOM 762 N N . CYS A 1 93 ? -18.118 0.515 13.227 1.00 72.50 93 CYS A N 1
ATOM 763 C CA . CYS A 1 93 ? -19.573 0.399 13.192 1.00 72.50 93 CYS A CA 1
ATOM 764 C C . CYS A 1 93 ? -20.065 -0.615 14.229 1.00 72.50 93 CYS A C 1
ATOM 766 O O . CYS A 1 93 ? -20.947 -0.291 15.009 1.00 72.50 93 CYS A O 1
ATOM 768 N N . PHE A 1 94 ? -19.467 -1.804 14.323 1.00 74.25 94 PHE A N 1
ATOM 769 C CA . PHE A 1 94 ? -19.851 -2.777 15.351 1.00 74.25 94 PHE A CA 1
ATOM 770 C C . PHE A 1 94 ? -19.481 -2.312 16.770 1.00 74.25 94 PHE A C 1
ATOM 772 O O . PHE A 1 94 ? -20.294 -2.419 17.679 1.00 74.25 94 PHE A O 1
ATOM 779 N N . GLY A 1 95 ? -18.290 -1.749 16.978 1.00 68.19 95 GLY A N 1
ATOM 780 C CA . GLY A 1 95 ? -17.819 -1.319 18.298 1.00 68.19 95 GLY A CA 1
ATOM 781 C C . GLY A 1 95 ? -18.510 -0.075 18.870 1.00 68.19 95 GLY A C 1
ATOM 782 O O . GLY A 1 95 ? -18.411 0.139 20.075 1.00 68.19 95 GLY A O 1
ATOM 783 N N . LEU A 1 96 ? -19.172 0.728 18.027 1.00 63.28 96 LEU A N 1
ATOM 784 C CA . LEU A 1 96 ? -20.018 1.867 18.412 1.00 63.28 96 LEU A CA 1
ATOM 785 C C . LEU A 1 96 ? -21.512 1.506 18.486 1.00 63.28 96 LEU A C 1
ATOM 787 O O . LEU A 1 96 ? -22.281 2.272 19.056 1.00 63.28 96 LEU A O 1
ATOM 791 N N . LEU A 1 97 ? -21.931 0.384 17.884 1.00 59.69 97 LEU A N 1
ATOM 792 C CA . LEU A 1 97 ? -23.326 -0.083 17.883 1.00 59.69 97 LEU A CA 1
ATOM 793 C C . LEU A 1 97 ? -23.615 -1.171 18.934 1.00 59.69 97 LEU A C 1
ATOM 795 O O . LEU A 1 97 ? -24.785 -1.456 19.175 1.00 59.69 97 LEU A O 1
ATOM 799 N N . TYR A 1 98 ? -22.587 -1.794 19.522 1.00 54.81 98 TYR A N 1
ATOM 800 C CA . TYR A 1 98 ? -22.715 -2.897 20.492 1.00 54.81 98 TYR A CA 1
ATOM 801 C C . TYR A 1 98 ? -22.120 -2.589 21.881 1.00 54.81 98 TYR A C 1
ATOM 803 O O . TYR A 1 98 ? -21.721 -3.508 22.596 1.00 54.81 98 TYR A O 1
ATOM 811 N N . GLU A 1 99 ? -22.093 -1.316 22.275 1.00 57.56 99 GLU A N 1
ATOM 812 C CA . GLU A 1 99 ? -21.981 -0.889 23.681 1.00 57.56 99 GLU A CA 1
ATOM 813 C C . GLU A 1 99 ? -23.177 -0.019 24.064 1.00 57.56 99 GLU A C 1
ATOM 815 O O . GLU A 1 99 ? -23.608 0.790 23.210 1.00 57.56 99 GLU A O 1
#